Protein AF-A0A3M9XNR2-F1 (afdb_monomer)

InterPro domains:
  IPR009061 Putative DNA-binding domain superfamily [SSF46955] (11-58)
  IPR041657 Helix-turn-helix domain, group 17 [PF12728] (11-60)

Structure (mmCIF, N/CA/C/O backbone):
data_AF-A0A3M9XNR2-F1
#
_entry.id   AF-A0A3M9XNR2-F1
#
loop_
_atom_site.group_PDB
_atom_site.id
_atom_site.type_symbol
_atom_site.label_atom_id
_atom_site.label_alt_id
_atom_site.label_comp_id
_atom_site.label_asym_id
_atom_site.label_entity_id
_atom_site.label_seq_id
_atom_site.pdbx_PDB_ins_code
_atom_site.Cartn_x
_atom_site.Cartn_y
_atom_site.Cartn_z
_atom_site.occupancy
_atom_site.B_iso_or_equiv
_atom_site.auth_seq_id
_atom_site.auth_comp_id
_atom_site.auth_asym_id
_atom_site.auth_atom_id
_atom_site.pdbx_PDB_model_num
ATOM 1 N N . MET A 1 1 ? 34.138 15.717 9.813 1.00 44.81 1 MET A N 1
ATOM 2 C CA . MET A 1 1 ? 32.688 15.687 10.104 1.00 44.81 1 MET A CA 1
ATOM 3 C C . MET A 1 1 ? 32.024 14.962 8.943 1.00 44.81 1 MET A C 1
ATOM 5 O O . MET A 1 1 ? 31.975 15.525 7.857 1.00 44.81 1 MET A O 1
ATOM 9 N N . SER A 1 2 ? 31.672 13.684 9.109 1.00 49.44 2 SER A N 1
ATOM 10 C CA . SER A 1 2 ? 31.094 12.884 8.020 1.00 49.44 2 SER A CA 1
ATOM 11 C C . SER A 1 2 ? 29.677 13.360 7.723 1.00 49.44 2 SER A C 1
ATOM 13 O O . SER A 1 2 ? 28.819 13.363 8.598 1.00 49.44 2 SER A O 1
ATOM 15 N N . ASN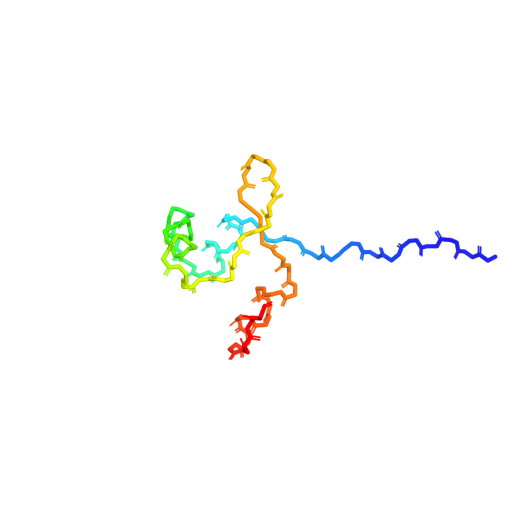 A 1 3 ? 29.468 13.788 6.483 1.00 61.72 3 ASN A N 1
ATOM 16 C CA . ASN A 1 3 ? 28.217 14.316 5.951 1.00 61.72 3 ASN A CA 1
ATOM 17 C C . ASN A 1 3 ? 27.328 13.150 5.464 1.00 61.72 3 ASN A C 1
ATOM 19 O O . ASN A 1 3 ? 26.964 13.077 4.291 1.00 61.72 3 ASN A O 1
ATOM 23 N N . GLU A 1 4 ? 27.058 12.170 6.333 1.00 63.41 4 GLU A N 1
ATOM 24 C CA . GLU A 1 4 ? 26.170 11.058 5.984 1.00 63.41 4 GLU A CA 1
ATOM 25 C C . GLU A 1 4 ? 24.729 11.569 5.994 1.00 63.41 4 GLU A C 1
ATOM 27 O O . GLU A 1 4 ? 24.150 11.869 7.038 1.00 63.41 4 GLU A O 1
ATOM 32 N N . LYS A 1 5 ? 24.155 11.718 4.799 1.00 58.94 5 LYS A N 1
ATOM 33 C CA . LYS A 1 5 ? 22.730 11.990 4.649 1.00 58.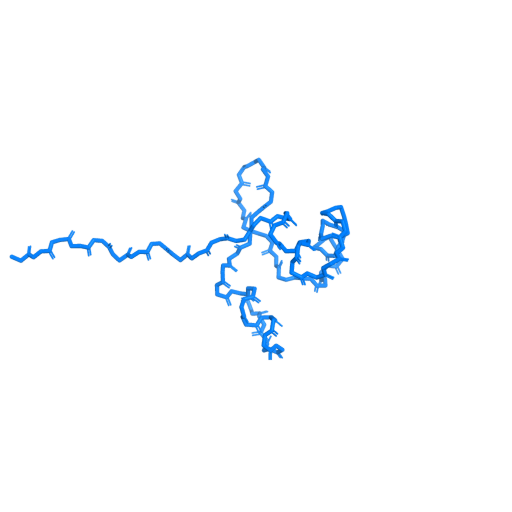94 5 LYS A CA 1
ATOM 34 C C . LYS A 1 5 ? 21.968 10.802 5.249 1.00 58.94 5 LYS A C 1
ATOM 36 O O . LYS A 1 5 ? 22.233 9.680 4.815 1.00 58.94 5 LYS A O 1
ATOM 41 N N . PRO A 1 6 ? 21.026 11.022 6.185 1.00 67.19 6 PRO A N 1
ATOM 42 C CA . PRO A 1 6 ? 20.278 9.925 6.778 1.00 67.19 6 PRO A CA 1
ATOM 43 C C . PRO A 1 6 ? 19.597 9.105 5.674 1.00 67.19 6 PRO A C 1
ATOM 45 O O . PRO A 1 6 ? 19.132 9.693 4.683 1.00 67.19 6 PRO A O 1
ATOM 48 N N . PRO A 1 7 ? 19.559 7.766 5.806 1.00 74.00 7 PRO A N 1
ATOM 49 C CA . PRO A 1 7 ? 18.928 6.912 4.815 1.00 74.00 7 PRO A CA 1
ATOM 50 C C . PRO A 1 7 ? 17.484 7.367 4.618 1.00 74.00 7 PRO A C 1
ATOM 52 O O . PRO A 1 7 ? 16.767 7.665 5.576 1.00 74.00 7 PRO A O 1
ATOM 55 N N . LEU A 1 8 ? 17.072 7.477 3.354 1.00 74.88 8 LEU A N 1
ATOM 56 C CA . LEU A 1 8 ? 15.695 7.833 3.036 1.00 74.88 8 L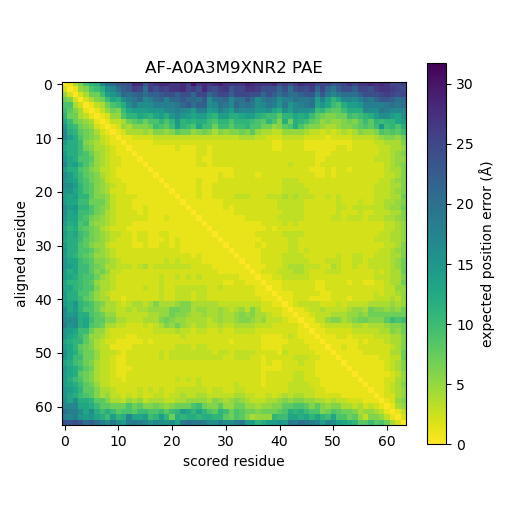EU A CA 1
ATOM 57 C C . LEU A 1 8 ? 14.753 6.789 3.649 1.00 74.88 8 LEU A C 1
ATOM 59 O O . LEU A 1 8 ? 15.092 5.602 3.655 1.00 74.88 8 LEU A O 1
ATOM 63 N N . PRO A 1 9 ? 13.573 7.205 4.140 1.00 78.12 9 PRO A N 1
ATOM 64 C CA . PRO A 1 9 ? 12.607 6.262 4.674 1.00 78.12 9 PRO A CA 1
ATOM 65 C C . PRO A 1 9 ? 12.219 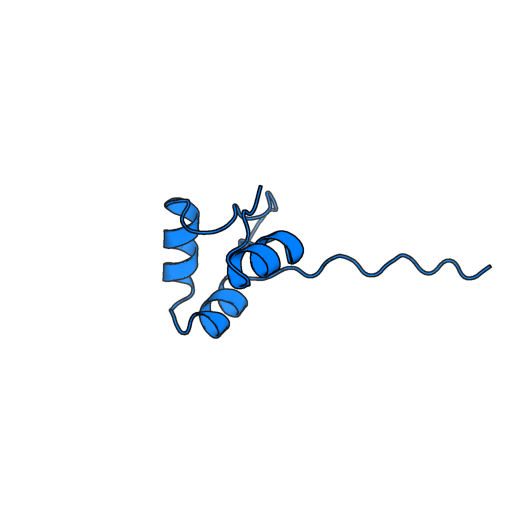5.238 3.595 1.00 78.12 9 PRO A C 1
ATOM 67 O O . PRO A 1 9 ? 12.104 5.606 2.418 1.00 78.12 9 PRO A O 1
ATOM 70 N N . PRO A 1 10 ? 12.012 3.964 3.974 1.00 88.31 10 PRO A N 1
ATOM 71 C CA . PRO A 1 10 ? 11.642 2.924 3.028 1.00 88.31 10 PRO A CA 1
ATOM 72 C C . PRO A 1 10 ? 10.315 3.267 2.347 1.00 88.31 10 PRO A C 1
ATOM 74 O O . PRO A 1 10 ? 9.460 3.961 2.902 1.00 88.31 10 PRO A O 1
ATOM 77 N N . VAL A 1 11 ? 10.140 2.778 1.123 1.00 94.56 11 VAL A N 1
ATOM 78 C CA . VAL A 1 11 ? 8.886 2.891 0.376 1.00 94.56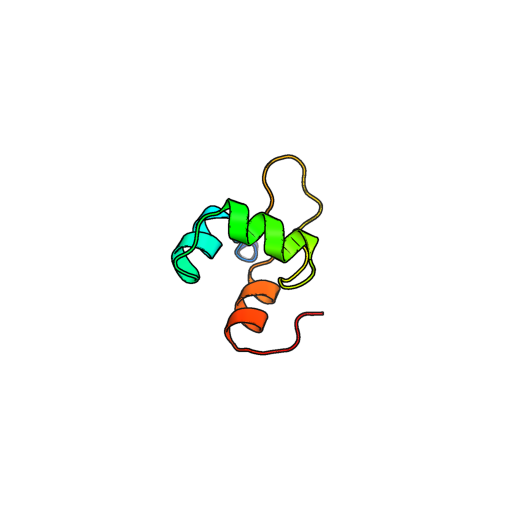 11 VAL A CA 1
ATOM 79 C C . VAL A 1 11 ? 8.429 1.507 -0.040 1.00 94.56 11 VAL A C 1
ATOM 81 O O . VAL A 1 11 ? 9.239 0.697 -0.479 1.00 94.56 11 VAL A O 1
ATOM 84 N N . TYR A 1 12 ? 7.128 1.262 0.058 1.00 95.50 12 TYR A N 1
ATOM 85 C CA . TYR A 1 12 ? 6.523 0.025 -0.426 1.00 95.50 12 TYR A CA 1
ATOM 86 C C . TYR A 1 12 ? 5.873 0.261 -1.783 1.00 95.50 12 TYR A C 1
ATOM 88 O O . TYR A 1 12 ? 5.221 1.286 -2.008 1.00 95.50 12 TYR A O 1
ATOM 96 N N . THR A 1 13 ? 6.025 -0.689 -2.697 1.00 95.75 13 THR A N 1
ATOM 97 C CA . THR A 1 13 ? 5.259 -0.750 -3.943 1.00 95.75 13 THR A CA 1
ATOM 98 C C . THR A 1 13 ? 4.013 -1.617 -3.773 1.00 95.75 13 THR A C 1
ATOM 100 O O . THR A 1 13 ? 3.853 -2.334 -2.787 1.00 95.75 13 THR A O 1
ATOM 103 N N . ALA A 1 14 ? 3.119 -1.588 -4.765 1.00 95.62 14 ALA A N 1
ATOM 104 C CA . ALA A 1 14 ? 1.941 -2.454 -4.751 1.00 95.62 14 ALA A CA 1
ATOM 105 C C . ALA A 1 14 ? 2.326 -3.943 -4.776 1.00 95.62 14 ALA A C 1
ATOM 107 O O . ALA A 1 14 ? 1.620 -4.752 -4.186 1.00 95.62 14 ALA A O 1
ATOM 108 N N . ALA A 1 15 ? 3.443 -4.288 -5.427 1.00 96.00 15 ALA A N 1
ATOM 109 C CA . ALA A 1 15 ? 3.953 -5.654 -5.481 1.00 96.00 15 ALA A CA 1
ATOM 110 C C . ALA A 1 15 ? 4.502 -6.110 -4.122 1.00 96.00 15 ALA A C 1
ATOM 112 O O . ALA A 1 15 ? 4.208 -7.225 -3.699 1.00 96.00 15 ALA A O 1
ATOM 113 N N . ASP A 1 16 ? 5.219 -5.237 -3.410 1.00 94.81 16 ASP A N 1
ATOM 114 C CA . ASP A 1 16 ? 5.729 -5.558 -2.071 1.00 94.81 16 ASP A CA 1
ATOM 115 C C . ASP A 1 16 ? 4.565 -5.823 -1.112 1.00 94.81 16 ASP A C 1
ATOM 117 O O . ASP A 1 16 ? 4.501 -6.866 -0.464 1.00 94.81 16 ASP A O 1
ATOM 121 N N . LEU A 1 17 ? 3.577 -4.920 -1.089 1.00 96.06 17 LEU A N 1
ATOM 122 C CA . LEU A 1 17 ? 2.378 -5.085 -0.265 1.00 96.06 17 LEU A CA 1
ATOM 123 C C . LEU A 1 17 ? 1.596 -6.346 -0.649 1.00 96.06 17 LEU A C 1
ATOM 125 O O . LEU A 1 17 ? 1.172 -7.094 0.226 1.00 96.06 17 LEU A O 1
ATOM 129 N N . ALA A 1 18 ? 1.444 -6.622 -1.942 1.00 97.31 18 ALA A N 1
ATOM 130 C CA . ALA A 1 18 ? 0.799 -7.837 -2.429 1.00 97.31 18 ALA A CA 1
ATOM 131 C C . ALA A 1 18 ? 1.497 -9.104 -1.905 1.00 97.31 18 ALA A C 1
ATOM 133 O O . ALA A 1 18 ? 0.835 -10.019 -1.413 1.00 97.31 18 ALA A O 1
ATOM 134 N N . ALA A 1 19 ? 2.832 -9.128 -1.915 1.00 96.88 19 ALA A N 1
ATOM 135 C CA . ALA A 1 19 ? 3.619 -10.235 -1.379 1.00 96.88 19 ALA A CA 1
ATOM 136 C C . ALA A 1 19 ? 3.490 -10.388 0.148 1.00 96.88 19 ALA A C 1
ATOM 138 O O . ALA A 1 19 ? 3.487 -11.526 0.640 1.00 96.88 19 ALA A O 1
ATOM 139 N N . HIS A 1 20 ? 3.356 -9.277 0.884 1.00 93.31 20 HIS A N 1
ATOM 140 C CA . HIS A 1 20 ? 3.093 -9.272 2.328 1.00 93.31 20 HIS A CA 1
ATOM 141 C C . HIS A 1 20 ? 1.703 -9.824 2.660 1.00 93.31 20 HIS A C 1
ATOM 143 O O . HIS A 1 20 ? 1.583 -10.712 3.501 1.00 93.31 20 HIS A O 1
ATOM 149 N N . PHE A 1 21 ? 0.666 -9.346 1.971 1.00 94.50 21 PHE A N 1
ATOM 150 C CA . PHE A 1 21 ? -0.724 -9.737 2.222 1.00 94.50 21 PHE A CA 1
ATOM 151 C C . PHE A 1 21 ? -1.142 -11.037 1.522 1.00 94.50 21 PHE A C 1
ATOM 153 O O . PHE A 1 21 ? -2.247 -11.516 1.759 1.00 94.50 21 PHE A O 1
ATOM 160 N N . LYS A 1 22 ? -0.275 -11.616 0.679 1.00 96.69 22 LYS A N 1
ATOM 161 C CA . LYS A 1 22 ? -0.563 -12.803 -0.150 1.00 96.69 22 LYS A CA 1
ATOM 162 C C . LYS A 1 22 ? -1.786 -12.606 -1.052 1.00 96.69 22 LYS A C 1
ATOM 164 O O . LYS A 1 22 ? -2.625 -13.491 -1.190 1.00 96.69 22 LYS A O 1
ATOM 169 N N . VAL A 1 23 ? -1.861 -11.437 -1.681 1.00 97.75 23 VAL A N 1
ATOM 170 C CA . VAL A 1 23 ? -2.916 -11.058 -2.634 1.00 97.75 23 VAL A CA 1
ATOM 171 C C . VAL A 1 23 ? -2.304 -10.582 -3.948 1.00 97.75 23 VAL A C 1
ATOM 173 O O . VAL A 1 23 ? -1.089 -10.468 -4.067 1.00 97.75 23 VAL A O 1
ATOM 176 N N . ASP A 1 24 ? -3.145 -10.275 -4.932 1.00 97.44 24 ASP A N 1
ATOM 177 C CA . ASP A 1 24 ? -2.716 -9.650 -6.184 1.00 97.44 24 ASP A CA 1
ATOM 178 C C . ASP A 1 24 ? -2.495 -8.119 -6.025 1.00 97.44 24 ASP A C 1
ATOM 180 O O . ASP A 1 24 ? -3.251 -7.471 -5.286 1.00 97.44 24 ASP A O 1
ATOM 184 N N . PRO A 1 25 ? -1.516 -7.493 -6.714 1.00 96.62 25 PRO A N 1
ATOM 185 C CA . PRO A 1 25 ? -1.301 -6.039 -6.686 1.00 96.62 25 PRO A CA 1
ATOM 186 C C . PRO A 1 25 ? -2.526 -5.177 -7.041 1.00 96.62 25 PRO A C 1
ATOM 188 O O . PRO A 1 25 ? -2.654 -4.050 -6.541 1.00 96.62 25 PRO A O 1
ATOM 191 N N . ASP A 1 26 ? -3.457 -5.675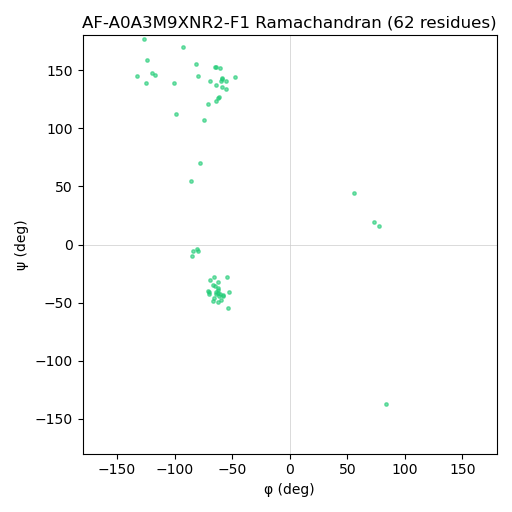 -7.854 1.00 96.44 26 ASP A N 1
ATOM 192 C CA . ASP A 1 26 ? -4.705 -4.971 -8.161 1.00 96.44 26 ASP A CA 1
ATOM 193 C C . ASP A 1 26 ? -5.633 -4.906 -6.946 1.00 96.44 26 ASP A C 1
ATOM 195 O O . ASP A 1 26 ? -6.329 -3.903 -6.748 1.00 96.44 26 ASP A O 1
ATOM 199 N N 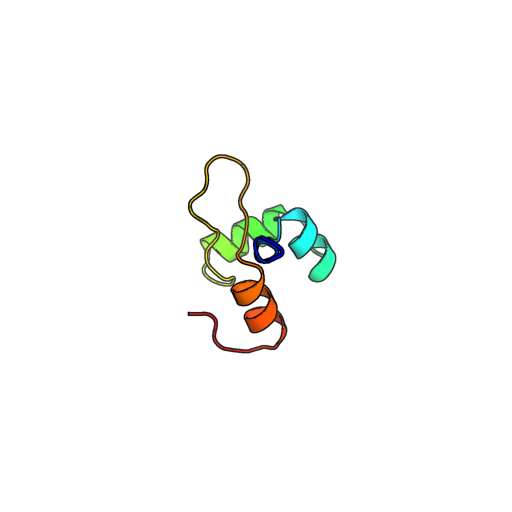. THR A 1 27 ? -5.567 -5.906 -6.061 1.00 97.81 27 THR A N 1
ATOM 200 C CA . THR A 1 27 ? -6.271 -5.890 -4.770 1.00 97.81 27 THR A CA 1
ATOM 201 C C . THR A 1 27 ? -5.747 -4.763 -3.885 1.00 97.81 27 THR A C 1
ATOM 203 O O . THR A 1 27 ? -6.538 -4.001 -3.329 1.00 97.81 27 THR A O 1
ATOM 206 N N . ILE A 1 28 ? -4.426 -4.566 -3.837 1.00 97.38 28 ILE A N 1
ATOM 207 C CA . ILE A 1 28 ? -3.801 -3.450 -3.108 1.00 97.38 28 ILE A CA 1
ATOM 208 C C . ILE A 1 28 ? -4.256 -2.102 -3.678 1.00 97.38 28 ILE A C 1
ATOM 210 O O . ILE A 1 28 ? -4.638 -1.191 -2.937 1.00 97.38 28 ILE A O 1
ATOM 214 N N . SER A 1 29 ? -4.283 -1.972 -5.007 1.00 93.69 29 SER A N 1
ATOM 215 C CA . SER A 1 29 ? -4.789 -0.761 -5.663 1.00 93.69 29 SER A CA 1
ATOM 216 C C . SER A 1 29 ? -6.268 -0.508 -5.356 1.00 93.69 29 SER A C 1
ATOM 218 O O . SER A 1 29 ? -6.669 0.645 -5.181 1.00 93.69 29 SER A O 1
ATOM 220 N N . MET A 1 30 ? -7.083 -1.562 -5.276 1.00 96.88 30 MET A N 1
ATOM 221 C CA . MET A 1 30 ? -8.493 -1.479 -4.902 1.00 96.88 30 MET A CA 1
ATOM 222 C C . MET A 1 30 ? -8.668 -1.020 -3.451 1.00 96.88 30 MET A C 1
ATOM 224 O O . MET A 1 30 ? -9.464 -0.119 -3.191 1.00 96.88 30 MET A O 1
ATOM 228 N N . TRP A 1 31 ? -7.914 -1.593 -2.513 1.00 96.06 31 TRP A N 1
ATOM 229 C CA . TRP A 1 31 ? -7.954 -1.219 -1.098 1.00 96.06 31 TRP A CA 1
ATOM 230 C C . TRP A 1 31 ? -7.542 0.232 -0.880 1.00 96.06 31 TRP A C 1
ATOM 232 O O . TRP A 1 31 ? -8.227 0.958 -0.163 1.00 96.06 31 TRP A O 1
ATOM 242 N N . ALA A 1 32 ? -6.502 0.694 -1.574 1.00 94.44 32 ALA A N 1
ATOM 243 C CA . ALA A 1 32 ? -6.091 2.092 -1.520 1.00 94.44 32 ALA A CA 1
ATOM 244 C C . ALA A 1 32 ? -7.176 3.048 -2.049 1.00 94.44 32 ALA A C 1
ATOM 246 O O . ALA A 1 32 ? -7.408 4.094 -1.450 1.00 94.44 32 ALA A O 1
ATOM 247 N N . LYS A 1 33 ? -7.892 2.685 -3.127 1.00 93.25 33 LYS A N 1
ATOM 248 C CA . LYS A 1 33 ? -9.049 3.465 -3.617 1.00 93.25 33 LYS A CA 1
ATOM 249 C C . LYS A 1 33 ? -10.207 3.486 -2.615 1.00 93.25 33 LYS A C 1
ATOM 251 O O . LYS A 1 33 ? -10.889 4.497 -2.508 1.00 93.25 33 LYS A O 1
ATOM 256 N N . LYS A 1 34 ? -10.427 2.379 -1.900 1.00 95.94 34 LYS A N 1
ATOM 257 C CA . LYS A 1 34 ? -11.473 2.239 -0.873 1.00 95.94 34 LYS A CA 1
ATOM 258 C C . LYS A 1 34 ? -11.095 2.856 0.481 1.00 95.94 34 LYS A C 1
ATOM 260 O O . LYS A 1 34 ? -11.930 2.868 1.374 1.00 95.94 34 LYS A O 1
ATOM 265 N N . GLY A 1 35 ? -9.863 3.347 0.644 1.00 93.94 35 GLY A N 1
ATOM 266 C CA . GLY A 1 35 ? -9.375 3.893 1.915 1.00 93.94 35 GLY A CA 1
ATOM 267 C C . GLY A 1 35 ? -9.085 2.837 2.988 1.00 93.94 35 GLY A C 1
ATOM 268 O O . GLY A 1 35 ? -9.020 3.175 4.161 1.00 93.94 35 GLY A O 1
ATOM 269 N N . LEU A 1 36 ? -8.915 1.570 2.595 1.00 93.31 36 LEU A N 1
ATOM 270 C CA . LEU A 1 36 ? -8.595 0.452 3.498 1.00 93.31 36 LEU A CA 1
ATOM 271 C C . LEU A 1 36 ? -7.089 0.311 3.773 1.00 93.31 36 LEU A C 1
ATOM 273 O O . LEU A 1 36 ? -6.684 -0.483 4.613 1.00 93.31 36 LEU A O 1
ATOM 277 N N . LEU A 1 37 ? -6.266 1.056 3.036 1.00 94.06 37 LEU A N 1
ATOM 278 C CA . LEU A 1 37 ? -4.822 1.161 3.225 1.00 94.06 37 LEU A CA 1
ATOM 279 C C . LEU A 1 37 ? -4.442 2.632 3.426 1.00 94.06 37 LEU A C 1
ATOM 281 O O . LEU A 1 37 ? -5.174 3.510 2.947 1.00 94.06 37 LEU A O 1
ATOM 285 N N . PRO A 1 38 ? -3.269 2.910 4.027 1.00 94.56 38 PRO A N 1
ATOM 286 C CA . PRO A 1 38 ? -2.676 4.239 3.994 1.00 94.56 38 PRO A CA 1
ATOM 287 C C . PRO A 1 38 ? -2.681 4.814 2.576 1.00 94.56 38 PRO A C 1
ATOM 289 O O . PRO A 1 38 ? -2.516 4.090 1.585 1.00 94.56 38 PRO A O 1
ATOM 292 N N . LYS A 1 39 ? -2.879 6.129 2.457 1.00 93.94 39 LYS A N 1
ATOM 293 C CA . LYS A 1 39 ? -2.887 6.771 1.141 1.00 93.94 39 LYS A CA 1
ATOM 294 C C . LYS A 1 39 ? -1.503 6.635 0.488 1.00 93.94 39 LYS A C 1
ATOM 296 O O . LYS A 1 39 ? -0.488 6.828 1.160 1.00 93.94 39 LYS A O 1
ATOM 301 N N . PRO A 1 40 ? -1.437 6.313 -0.815 1.00 95.06 40 PRO A N 1
ATOM 302 C CA . PRO A 1 40 ? -0.173 6.314 -1.533 1.00 95.06 40 PRO A CA 1
ATOM 303 C C . PRO A 1 40 ? 0.406 7.735 -1.600 1.00 95.06 40 PRO A C 1
ATOM 305 O O . PRO A 1 40 ? -0.326 8.726 -1.600 1.00 95.06 40 PRO A O 1
ATOM 308 N N . LEU A 1 41 ? 1.729 7.821 -1.703 1.00 94.00 41 LEU A N 1
ATOM 309 C CA . LEU A 1 41 ? 2.464 9.058 -1.928 1.00 94.00 41 LEU A CA 1
ATOM 310 C C . LEU A 1 41 ? 2.027 9.700 -3.248 1.00 94.00 41 LEU A C 1
ATOM 312 O O . LEU A 1 41 ? 1.848 9.012 -4.257 1.00 94.00 41 LEU A O 1
ATOM 316 N N . ASN A 1 42 ? 1.910 11.028 -3.249 1.00 92.75 42 ASN A N 1
ATOM 317 C CA . ASN A 1 42 ? 1.557 11.803 -4.434 1.00 92.75 42 ASN A CA 1
ATOM 318 C C . ASN A 1 42 ? 2.772 11.960 -5.365 1.00 92.75 42 ASN A C 1
ATOM 320 O O . ASN A 1 42 ? 3.376 13.025 -5.461 1.00 92.75 42 ASN A O 1
ATOM 324 N N . LEU A 1 43 ? 3.174 10.853 -5.991 1.00 91.06 43 LEU A N 1
ATOM 325 C CA . LEU A 1 43 ? 4.294 10.770 -6.924 1.00 91.06 43 LEU A CA 1
ATOM 326 C C . LEU A 1 43 ? 3.795 10.301 -8.298 1.00 91.06 43 LEU A C 1
ATOM 328 O O . LEU A 1 43 ? 2.887 9.469 -8.364 1.00 91.06 43 LEU A O 1
ATOM 332 N N . PRO A 1 44 ? 4.409 10.759 -9.402 1.00 91.88 44 PRO A N 1
ATOM 333 C CA . PRO A 1 44 ? 4.054 10.285 -10.733 1.00 91.88 44 PRO A CA 1
ATOM 334 C C . PRO A 1 44 ? 4.368 8.790 -10.907 1.00 91.88 44 PRO A C 1
ATOM 336 O O . PRO A 1 44 ? 5.288 8.239 -10.289 1.00 91.88 44 PRO A O 1
ATOM 339 N N . GLY A 1 45 ? 3.617 8.135 -11.795 1.00 90.69 45 GLY A N 1
ATOM 340 C CA . GLY A 1 45 ? 3.822 6.737 -12.171 1.00 90.69 45 GLY A CA 1
ATOM 341 C C . GLY A 1 45 ? 3.168 5.736 -11.217 1.00 90.69 45 GLY A C 1
ATOM 342 O O . GLY A 1 45 ? 2.011 5.884 -10.826 1.00 90.69 45 GLY A O 1
ATOM 343 N N . ARG A 1 46 ? 3.891 4.656 -10.891 1.00 91.06 46 ARG A N 1
ATOM 344 C CA . ARG A 1 46 ? 3.360 3.577 -10.044 1.00 91.06 46 ARG A CA 1
ATOM 345 C C . ARG A 1 46 ? 3.173 4.058 -8.604 1.00 91.06 46 ARG A C 1
ATOM 347 O O . ARG A 1 46 ? 4.024 4.768 -8.060 1.00 91.06 46 ARG A O 1
ATOM 354 N N . ARG A 1 47 ? 2.068 3.618 -7.989 1.00 94.00 47 ARG A N 1
ATOM 355 C CA . ARG A 1 47 ? 1.752 3.905 -6.585 1.00 94.00 47 ARG A CA 1
ATOM 356 C C . ARG A 1 47 ? 2.858 3.389 -5.673 1.00 94.00 47 ARG A C 1
ATOM 358 O O . ARG A 1 47 ? 3.337 2.266 -5.838 1.00 94.00 47 ARG A O 1
ATOM 365 N N . ARG A 1 48 ? 3.220 4.232 -4.714 1.00 95.75 48 ARG A N 1
ATOM 366 C CA . ARG A 1 48 ? 4.202 3.969 -3.666 1.00 95.75 48 ARG A CA 1
ATOM 367 C C . ARG A 1 48 ? 3.609 4.408 -2.342 1.00 95.75 48 ARG A C 1
ATOM 369 O O . ARG A 1 48 ? 2.887 5.400 -2.312 1.00 95.75 48 ARG A O 1
ATOM 376 N N . TRP A 1 49 ? 3.916 3.700 -1.271 1.00 95.81 49 TRP A N 1
ATOM 377 C CA . TRP A 1 49 ? 3.452 4.013 0.074 1.00 95.81 49 TRP A CA 1
ATOM 378 C C . TRP A 1 49 ? 4.632 4.344 0.975 1.00 95.81 49 TRP A C 1
ATOM 380 O O . TRP A 1 49 ? 5.717 3.784 0.816 1.00 95.81 49 TRP A O 1
ATOM 390 N N . SER A 1 50 ? 4.403 5.263 1.912 1.00 95.25 50 SER A N 1
ATOM 391 C CA . SER A 1 50 ? 5.366 5.584 2.963 1.00 95.25 50 SER A CA 1
ATOM 392 C C . SER A 1 50 ? 5.612 4.349 3.827 1.00 95.25 50 SER A C 1
ATOM 394 O O . SER A 1 50 ? 4.654 3.773 4.345 1.00 95.25 50 SER A O 1
ATOM 396 N N . GLY A 1 51 ? 6.875 3.960 3.995 1.00 94.81 51 GLY A N 1
ATOM 397 C CA . GLY A 1 51 ? 7.277 2.861 4.869 1.00 94.81 51 GLY A CA 1
ATOM 398 C C . GLY A 1 51 ? 6.749 3.013 6.289 1.00 94.81 51 GLY A C 1
ATOM 399 O O . GLY A 1 51 ? 5.991 2.147 6.714 1.00 94.81 51 GLY A O 1
ATOM 400 N N . PRO A 1 52 ? 7.003 4.146 6.971 1.00 93.38 52 PRO A N 1
ATOM 401 C CA . PRO A 1 52 ? 6.472 4.390 8.311 1.00 93.38 52 PRO A CA 1
ATOM 402 C C . PRO A 1 52 ? 4.952 4.204 8.435 1.00 93.38 52 PRO A C 1
ATOM 404 O O . PRO A 1 52 ? 4.484 3.610 9.403 1.00 93.38 52 PRO A O 1
ATOM 407 N N . ALA A 1 53 ? 4.175 4.663 7.447 1.00 93.75 53 ALA A N 1
ATOM 408 C CA . ALA A 1 53 ? 2.715 4.553 7.486 1.00 93.75 53 ALA A CA 1
ATOM 409 C C . ALA A 1 53 ? 2.234 3.106 7.297 1.00 93.75 53 ALA A C 1
ATOM 411 O O . ALA A 1 53 ? 1.296 2.669 7.959 1.00 93.75 53 ALA A O 1
ATOM 412 N N . ILE A 1 54 ? 2.879 2.357 6.397 1.00 94.88 54 ILE A N 1
ATOM 413 C CA . ILE A 1 54 ? 2.566 0.943 6.163 1.00 94.88 54 ILE A CA 1
ATOM 414 C C . ILE A 1 54 ? 3.003 0.089 7.342 1.00 94.88 54 ILE A C 1
ATOM 416 O O . ILE A 1 54 ? 2.262 -0.787 7.762 1.00 94.88 54 ILE A O 1
ATOM 420 N N . GLU A 1 55 ? 4.182 0.335 7.893 1.00 93.44 55 GLU A N 1
ATOM 421 C CA . GLU A 1 55 ? 4.681 -0.405 9.045 1.00 93.44 55 GLU A CA 1
ATOM 422 C C . GLU A 1 55 ? 3.801 -0.177 10.276 1.00 93.44 55 GLU A C 1
ATOM 424 O O . GLU A 1 55 ? 3.482 -1.140 10.968 1.00 93.44 55 GLU A O 1
ATOM 429 N N . ALA A 1 56 ? 3.341 1.058 10.513 1.00 93.00 56 ALA A N 1
ATOM 430 C CA . ALA A 1 56 ? 2.332 1.347 11.534 1.00 93.00 56 ALA A CA 1
ATOM 431 C C . ALA A 1 56 ? 1.028 0.575 11.267 1.00 93.00 56 ALA A C 1
ATOM 433 O O . ALA A 1 56 ? 0.527 -0.121 12.148 1.00 93.00 56 ALA A O 1
ATOM 434 N N . PHE A 1 57 ? 0.530 0.601 10.026 1.00 93.25 57 PHE A N 1
ATOM 435 C CA . PHE A 1 57 ? -0.660 -0.157 9.631 1.00 93.25 57 PHE A CA 1
ATOM 436 C C . PHE A 1 57 ? -0.512 -1.669 9.864 1.00 93.25 57 PHE A C 1
ATOM 438 O O . PHE A 1 57 ? -1.418 -2.301 10.401 1.00 93.25 57 PHE A O 1
ATOM 445 N N 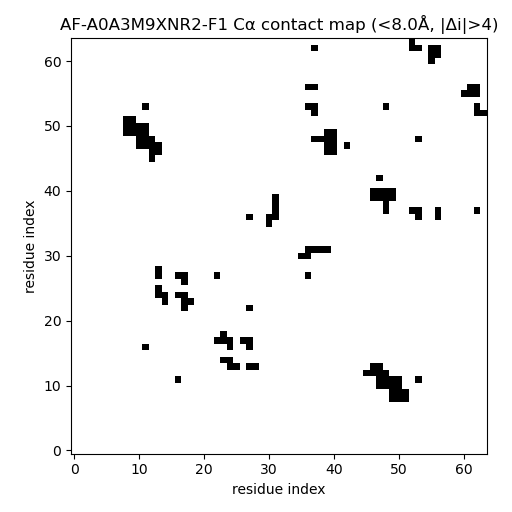. LEU A 1 58 ? 0.636 -2.253 9.510 1.00 90.75 58 LEU A N 1
ATOM 446 C CA . LEU A 1 58 ? 0.926 -3.677 9.706 1.00 90.75 58 LEU A CA 1
ATOM 447 C C . LEU A 1 58 ? 1.003 -4.065 11.189 1.00 90.75 58 LEU A C 1
ATOM 449 O O . LEU A 1 58 ? 0.699 -5.206 11.530 1.00 90.75 58 LEU A O 1
ATOM 453 N N . ARG A 1 59 ? 1.368 -3.128 12.072 1.00 93.31 59 ARG A N 1
ATOM 454 C CA . ARG A 1 59 ? 1.306 -3.307 13.531 1.00 93.31 59 ARG A CA 1
ATOM 455 C C . ARG A 1 59 ? -0.096 -3.087 14.116 1.00 93.31 59 ARG A C 1
ATOM 457 O O . ARG A 1 59 ? -0.285 -3.300 15.308 1.00 93.31 59 ARG A O 1
ATOM 464 N N . GLY A 1 60 ? -1.075 -2.687 13.301 1.00 91.00 60 GLY A N 1
ATOM 465 C CA . GLY A 1 60 ? -2.428 -2.345 13.751 1.00 91.00 60 GLY A CA 1
ATOM 466 C C . GLY A 1 60 ? -2.532 -0.961 14.401 1.00 91.00 60 GLY A C 1
ATOM 467 O O . GLY A 1 60 ? -3.517 -0.674 15.077 1.00 91.00 60 GLY A O 1
ATOM 468 N N . GLU A 1 61 ? -1.528 -0.104 14.217 1.00 89.56 61 GLU A N 1
ATOM 469 C CA . GLU A 1 61 ? -1.523 1.267 14.724 1.00 89.56 61 GLU A CA 1
ATOM 470 C C . GLU A 1 61 ? -2.321 2.195 13.796 1.00 89.56 61 GLU A C 1
ATOM 472 O O . GLU A 1 61 ? -2.463 1.956 12.591 1.00 89.56 61 GLU A O 1
ATOM 477 N N . SER A 1 62 ? -2.827 3.299 14.350 1.00 76.62 62 SER A N 1
ATOM 478 C CA . SER A 1 62 ? -3.432 4.356 13.543 1.00 76.62 62 SER A CA 1
ATOM 479 C C . SER A 1 62 ? -2.379 4.984 12.627 1.00 76.62 62 SER A C 1
ATOM 481 O O . SER A 1 62 ? -1.377 5.520 13.101 1.00 76.62 62 SER A O 1
ATOM 483 N N . PHE A 1 63 ? -2.634 4.967 11.325 1.00 68.38 63 PHE A N 1
ATOM 484 C CA . PHE A 1 63 ? -1.840 5.654 10.315 1.00 68.38 63 PHE A CA 1
ATOM 485 C C . PHE A 1 63 ? -2.547 6.977 9.977 1.00 68.38 63 PHE A C 1
ATOM 487 O O . PHE A 1 63 ? -3.670 6.968 9.472 1.00 68.38 63 PHE A O 1
ATOM 494 N N . ALA A 1 64 ? -1.934 8.107 10.330 1.00 53.84 64 ALA A N 1
ATOM 495 C CA . ALA A 1 64 ? -2.454 9.453 10.067 1.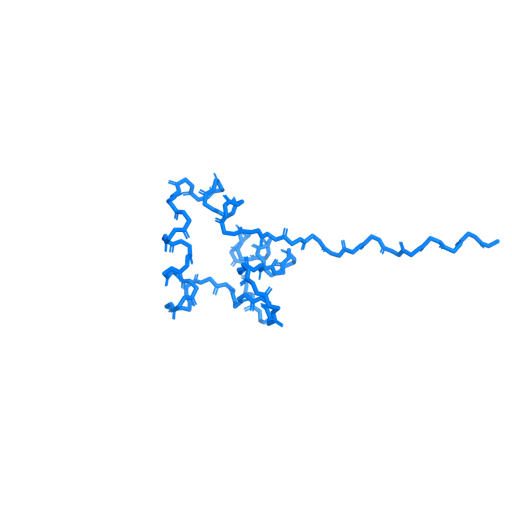00 53.84 64 ALA A CA 1
ATOM 496 C C . ALA A 1 64 ? -1.808 10.059 8.813 1.00 53.84 64 ALA A C 1
ATOM 498 O O . ALA A 1 64 ? -0.573 9.909 8.663 1.00 53.84 64 ALA A O 1
#

Nearest PDB structures (foldseek):
  6ama-assembly1_B  TM=7.803E-01  e=7.239E-04  Streptomyces venezuelae
  6ama-assembly1_A  TM=7.921E-01  e=2.717E-03  Streptomyces venezuelae
  8dgl-assembly1_C  TM=7.955E-01  e=4.718E-02  Mesorhizobium japonicum R7A
  8dgl-assembly1_B  TM=7.985E-01  e=7.681E-02  Mesorhizobium japonicum R7A
  5d90-assembly2_C  TM=5.629E-01  e=8.277E-03  Haemophilus influenzae Rd KW20

Secondary structure (DSSP, 8-state):
----PPPPPPEEEHHHHHHHHTS-HHHHHHHHHHTSSPPPPS-SSS-EEEHHHHHHHHTT----

Sequence (64 aa):
MSNEKPPLPPVYTAADLAAHFKVDPDTISMWAKKGLLPKPLNLPGRRRWSGPAIEAFLRGESFA

Radius of gyration: 13.34 Å; Cα contacts (8 Å, |Δi|>4): 70; chains: 1; bounding box: 44×28×27 Å

Mean predicted aligned error: 5.38 Å

pLDDT: mean 88.73, std 12.74, range [44.81, 97.81]

Foldseek 3Di:
DDPDDPDDFDKDFLVNVCVVVVHDSVVVVVCLVVVVAPHFDPDPDGTIHGNVQRVCVVVVHDRD

Solvent-accessible surface area (backbone atoms only — not comparable to full-atom values): 3992 Å² total; per-residue (Å²): 133,88,86,73,73,76,79,75,79,57,70,40,42,42,62,56,50,11,67,73,71,74,51,55,41,66,54,47,55,49,33,40,74,71,63,75,41,72,73,58,51,97,58,85,82,74,64,35,30,54,30,72,43,50,54,32,43,76,72,71,42,91,63,131

Organism: NCBI:txid369798